Protein AF-A0A1C6KNJ2-F1 (afdb_monomer)

Solvent-accessible surface area (backbone atoms only — not comparable to full-atom values): 8445 Å² total; per-residue (Å²): 110,72,69,36,52,51,52,32,52,56,57,54,69,49,42,84,72,33,68,67,51,52,51,47,56,50,50,50,48,52,51,41,50,60,51,45,55,58,49,49,58,54,38,66,76,64,77,51,64,39,27,49,62,52,63,42,55,51,44,69,72,35,70,66,52,42,49,53,53,50,50,51,54,49,60,71,48,67,64,64,83,69,85,45,92,60,47,63,61,51,52,73,78,37,58,68,70,51,54,52,53,20,51,52,55,42,52,54,52,51,51,52,51,50,56,50,49,53,42,50,50,33,25,63,73,42,52,89,58,34,47,102,61,94,61,84,30,70,64,61,59,50,55,56,61,64,73,77,111

Secondary structure (DSSP, 8-state):
-HHHHHHHHHHHHTTTT-HHHHHHHHHHHHHHHHHHHHHHHHHHHHT--EETTHHHHHHTT-HHHHHHHHHHHHHHHTT-S---TTHHHHHHHS-HHHHHHHHHHHHHHHHHHHHHHHHHHHHHHTTTSEE--SSPPHHHHHHHHHHT-

Foldseek 3Di:
DVLLVVLLVVVVVCQVVDVLNVVLLVVLLVLLVVQLVVVVVLCVVVVWFAALCVSVVVLVVDPVSVVVLVVSLVSSCVCPPPPDPCVVVSCVVDPPVSNVVSSVVNSVVVVVVSSVSSSVSSSVSSVVRHDNDPDGMPSVVVVVVVVVD

Sequence (149 aa):
MKQTLGIVRYNFFGFFRNPKVIFILFLEFVLSFLLTGRIMVVMDNYNTPVQAIEPFLWTFGDRTAVLLSSMLLLLLFSDLPKMTPVTPYQLIRTTKKKWLLGQFVYITFVTILYTCFMLLFTSVLCMKDSYPGNLWSDTAALLRQYRFK

Radius of gyration: 19.58 Å; Cα contacts (8 Å, |Δi|>4): 103; chains: 1; bounding box: 43×34×53 Å

Mean predicted aligned error: 8.67 Å

Structure (mmCIF, N/CA/C/O backbone):
data_AF-A0A1C6KNJ2-F1
#
_entry.id   AF-A0A1C6KNJ2-F1
#
loop_
_atom_site.group_PDB
_atom_site.id
_atom_site.type_symbol
_atom_site.label_atom_id
_atom_site.label_alt_id
_atom_site.label_comp_id
_atom_site.label_asym_id
_atom_site.label_entity_id
_atom_site.label_seq_id
_atom_site.pdbx_PDB_ins_code
_atom_site.Cartn_x
_atom_site.Cartn_y
_atom_site.Cartn_z
_atom_site.occupancy
_atom_site.B_iso_or_equiv
_atom_site.auth_seq_id
_atom_site.auth_comp_id
_atom_site.auth_asym_id
_atom_site.auth_atom_id
_atom_site.pdbx_PDB_model_num
ATOM 1 N N . MET A 1 1 ? -25.849 -4.061 10.251 1.00 62.09 1 MET A N 1
ATOM 2 C CA . MET A 1 1 ? -24.852 -3.521 9.297 1.00 62.09 1 MET A CA 1
ATOM 3 C C . MET A 1 1 ? -24.497 -2.051 9.537 1.00 62.09 1 MET A C 1
ATOM 5 O O . MET A 1 1 ? -23.313 -1.749 9.550 1.00 62.09 1 MET A O 1
ATOM 9 N N . LYS A 1 2 ? -25.461 -1.144 9.793 1.00 73.94 2 LYS A N 1
ATOM 10 C CA . LYS A 1 2 ? -25.195 0.304 9.983 1.00 73.94 2 LYS A CA 1
ATOM 11 C C . LYS A 1 2 ? -24.119 0.631 11.042 1.00 73.94 2 LYS A C 1
ATOM 13 O O . LYS A 1 2 ? -23.268 1.478 10.803 1.00 73.94 2 LYS A O 1
ATOM 18 N N . GLN A 1 3 ? -24.110 -0.083 12.173 1.00 71.06 3 GLN A N 1
ATOM 19 C CA . GLN A 1 3 ? -23.116 0.106 13.246 1.00 71.06 3 GLN A CA 1
ATOM 20 C C . GLN A 1 3 ? -21.691 -0.301 12.828 1.00 71.06 3 GLN A C 1
ATOM 22 O O . GLN A 1 3 ? -20.742 0.421 13.110 1.00 71.06 3 GLN A O 1
ATOM 27 N N . THR A 1 4 ? -21.540 -1.422 12.114 1.00 73.00 4 THR A N 1
ATOM 28 C CA . THR A 1 4 ? -20.243 -1.902 11.606 1.00 73.00 4 THR A CA 1
ATOM 29 C C . THR A 1 4 ? -19.657 -0.928 10.585 1.00 73.00 4 THR A C 1
ATOM 31 O O . THR A 1 4 ? -18.481 -0.592 10.665 1.00 73.00 4 THR A O 1
ATOM 34 N N . LEU A 1 5 ? -20.490 -0.398 9.681 1.00 75.31 5 LEU A N 1
ATOM 35 C CA . LEU A 1 5 ? -20.065 0.594 8.690 1.00 75.31 5 LEU A CA 1
ATOM 36 C C . LEU A 1 5 ? -19.611 1.914 9.338 1.00 75.31 5 LEU A C 1
ATOM 38 O O . LEU A 1 5 ? -18.652 2.525 8.877 1.00 75.31 5 LEU A O 1
ATOM 42 N N . GLY A 1 6 ? -20.266 2.337 10.425 1.00 76.62 6 GLY A N 1
ATOM 43 C CA . GLY A 1 6 ? -19.851 3.512 11.199 1.00 76.62 6 GLY A CA 1
ATOM 44 C C . GLY A 1 6 ? -18.458 3.356 11.819 1.00 76.62 6 GLY A C 1
ATOM 45 O O . GLY A 1 6 ?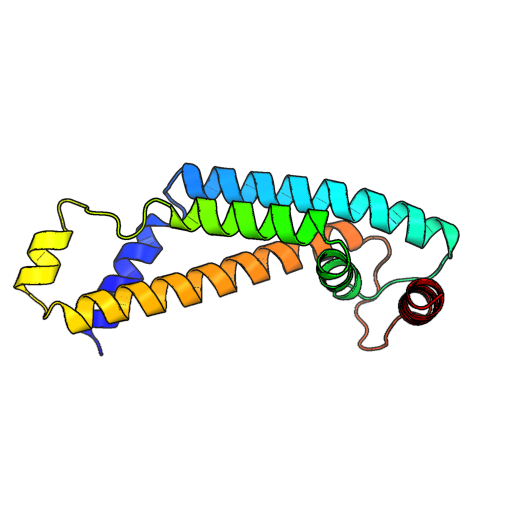 -17.662 4.290 11.771 1.00 76.62 6 GLY A O 1
ATOM 46 N N . ILE A 1 7 ? -18.135 2.161 12.327 1.00 75.94 7 ILE A N 1
ATOM 47 C CA . ILE A 1 7 ? -16.803 1.838 12.868 1.00 75.94 7 ILE A CA 1
ATOM 48 C C . ILE A 1 7 ? -15.747 1.864 11.753 1.00 75.94 7 ILE A C 1
ATOM 50 O O . ILE A 1 7 ? -14.689 2.464 11.930 1.00 75.94 7 ILE A O 1
ATOM 54 N N . VAL A 1 8 ? -16.038 1.265 10.592 1.00 79.38 8 VAL A N 1
ATOM 55 C CA . VAL A 1 8 ? -15.124 1.269 9.433 1.00 79.38 8 VAL A CA 1
ATOM 56 C C . VAL A 1 8 ? -14.852 2.696 8.958 1.00 79.38 8 VAL A C 1
ATOM 58 O O . VAL A 1 8 ? -13.694 3.076 8.810 1.00 79.38 8 VAL A O 1
ATOM 61 N N . ARG A 1 9 ? -15.900 3.515 8.793 1.00 80.31 9 ARG A N 1
ATOM 62 C CA . ARG A 1 9 ? -15.770 4.926 8.395 1.00 80.31 9 ARG A CA 1
A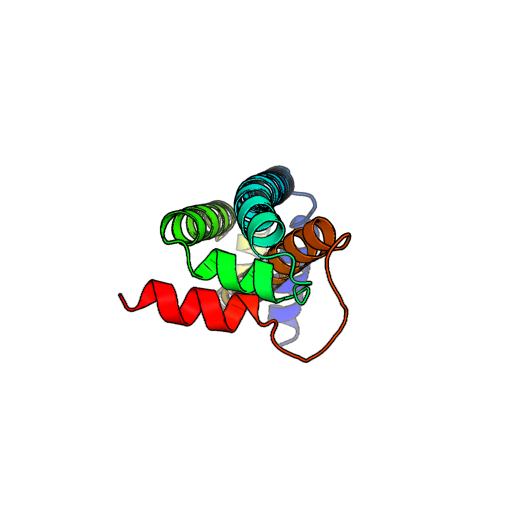TOM 63 C C . ARG A 1 9 ? -14.917 5.728 9.369 1.00 80.31 9 ARG A C 1
ATOM 65 O O . ARG A 1 9 ? -14.070 6.493 8.927 1.00 80.31 9 ARG A O 1
ATOM 72 N N . TYR A 1 10 ? -15.117 5.536 10.671 1.00 77.31 10 TYR A N 1
ATOM 73 C CA . TYR A 1 10 ? -14.327 6.221 11.691 1.00 77.31 10 TYR A CA 1
ATOM 74 C C . TYR A 1 10 ? -12.838 5.850 11.612 1.00 77.31 10 TYR A C 1
ATOM 76 O O . TYR A 1 10 ? -11.988 6.738 11.595 1.00 77.31 10 TYR A O 1
ATOM 84 N N . ASN A 1 11 ? -12.519 4.555 11.496 1.00 78.75 11 ASN A N 1
ATOM 85 C CA . ASN A 1 11 ? -11.132 4.103 11.343 1.00 78.75 11 ASN A CA 1
ATOM 86 C C . ASN A 1 11 ? -10.494 4.638 10.051 1.00 78.75 11 ASN A C 1
ATOM 88 O O . ASN A 1 11 ? -9.340 5.059 10.065 1.00 78.75 11 ASN A O 1
ATOM 92 N N . PHE A 1 12 ? -11.256 4.692 8.954 1.00 79.44 12 PHE A N 1
ATOM 93 C CA . PHE A 1 12 ? -10.771 5.200 7.672 1.00 79.44 12 PHE A CA 1
ATOM 94 C C . PHE A 1 12 ? -10.536 6.718 7.675 1.00 79.44 12 PHE A C 1
ATOM 96 O O . PHE A 1 12 ? -9.574 7.194 7.082 1.00 79.44 12 PHE A O 1
ATOM 103 N N . PHE A 1 13 ? -11.345 7.493 8.404 1.00 77.12 13 PHE A N 1
ATOM 104 C CA . PHE A 1 13 ? -11.165 8.947 8.513 1.00 77.12 13 PHE A CA 1
ATOM 105 C C . PHE A 1 13 ? -9.833 9.332 9.184 1.00 77.12 13 PHE A C 1
ATOM 107 O O . PHE A 1 13 ? -9.256 10.376 8.892 1.00 77.12 13 PHE A O 1
ATOM 114 N N . GLY A 1 14 ? -9.317 8.472 10.068 1.00 74.44 14 GLY A N 1
ATOM 115 C CA . GLY A 1 14 ? -8.001 8.632 10.691 1.00 74.44 14 GLY A CA 1
ATOM 116 C C . GLY A 1 14 ? -6.835 8.052 9.883 1.00 74.44 14 GLY A C 1
ATOM 117 O O . GLY A 1 14 ? -5.687 8.246 10.281 1.00 74.44 14 GLY A O 1
ATOM 118 N N . PHE A 1 15 ? -7.098 7.345 8.778 1.00 80.88 15 PHE A N 1
ATOM 119 C CA . PHE A 1 15 ? -6.084 6.600 8.025 1.00 80.88 15 PHE A CA 1
ATOM 120 C C . PHE A 1 15 ? -5.050 7.531 7.386 1.00 80.88 15 PHE A C 1
ATOM 122 O O . PHE A 1 15 ? -3.878 7.479 7.747 1.00 80.88 15 PHE A O 1
ATOM 129 N N . PHE A 1 16 ? -5.488 8.455 6.528 1.00 77.19 16 PHE A N 1
ATOM 130 C CA . PHE A 1 16 ? -4.594 9.408 5.854 1.00 77.19 16 PHE A CA 1
ATOM 131 C C . PHE A 1 16 ? -3.997 10.470 6.785 1.00 77.19 16 PHE A C 1
ATOM 133 O O . PHE A 1 16 ? -3.045 11.146 6.417 1.00 77.19 16 PHE A O 1
ATOM 140 N N . ARG A 1 17 ? -4.531 10.617 8.003 1.00 82.69 17 ARG A N 1
ATOM 141 C CA . ARG A 1 17 ? -4.004 11.551 9.007 1.00 82.69 17 ARG A CA 1
ATOM 142 C C . ARG A 1 17 ? -2.882 10.941 9.851 1.00 82.69 17 ARG A C 1
ATOM 144 O O . ARG A 1 17 ? -2.214 11.654 10.593 1.00 82.69 17 ARG A O 1
ATOM 151 N N . ASN A 1 18 ? -2.686 9.626 9.773 1.00 84.50 18 ASN A N 1
ATOM 152 C CA . ASN A 1 18 ? -1.645 8.939 10.519 1.00 84.50 18 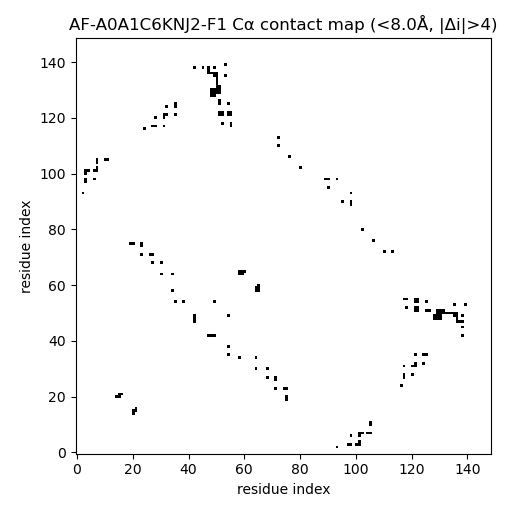ASN A CA 1
ATOM 153 C C . ASN A 1 18 ? -0.290 9.103 9.801 1.00 84.50 18 ASN A C 1
ATOM 155 O O . ASN A 1 18 ? -0.146 8.586 8.690 1.00 84.50 18 ASN A O 1
ATOM 159 N N . PRO A 1 19 ? 0.727 9.735 10.422 1.00 86.12 19 PRO A N 1
ATOM 160 C CA . PRO A 1 19 ? 2.029 9.956 9.784 1.00 86.12 19 PRO A CA 1
ATOM 161 C C . PRO A 1 19 ? 2.701 8.651 9.347 1.00 86.12 19 PRO A C 1
ATOM 163 O O . PRO A 1 19 ? 3.372 8.614 8.322 1.00 86.12 19 PRO A O 1
ATOM 166 N N . LYS A 1 20 ? 2.452 7.551 10.066 1.00 88.50 20 LYS A N 1
ATOM 167 C CA . LYS A 1 20 ? 2.941 6.222 9.694 1.00 88.50 20 LYS A CA 1
ATOM 168 C C . LYS A 1 20 ? 2.396 5.747 8.345 1.00 88.50 20 LYS A C 1
ATOM 170 O O . LYS A 1 20 ? 3.137 5.158 7.572 1.00 88.50 20 LYS A O 1
ATOM 175 N N . VAL A 1 21 ? 1.115 5.993 8.063 1.00 89.12 21 VAL A N 1
ATOM 176 C CA . VAL A 1 21 ? 0.493 5.592 6.789 1.00 89.12 21 VAL A CA 1
ATOM 177 C C . VAL A 1 21 ? 1.127 6.373 5.644 1.00 89.12 21 VAL A C 1
ATOM 179 O O . VAL A 1 21 ? 1.509 5.780 4.644 1.00 89.12 21 VAL A O 1
ATOM 182 N N . ILE A 1 22 ? 1.311 7.683 5.828 1.00 90.25 22 ILE A N 1
ATOM 183 C CA . ILE A 1 22 ? 1.981 8.551 4.851 1.00 90.25 22 ILE A CA 1
ATOM 184 C C . ILE A 1 22 ? 3.416 8.067 4.604 1.00 90.25 22 ILE A C 1
ATOM 186 O O . ILE A 1 22 ? 3.837 7.941 3.458 1.00 90.25 22 ILE A O 1
ATOM 190 N N . PHE A 1 23 ? 4.150 7.745 5.671 1.00 91.31 23 PHE A N 1
ATOM 191 C CA . PHE A 1 23 ? 5.514 7.233 5.576 1.00 91.31 23 PHE A CA 1
ATOM 192 C C . PHE A 1 23 ? 5.591 5.893 4.829 1.00 91.31 23 PHE A C 1
ATOM 194 O O . PHE A 1 23 ? 6.464 5.715 3.987 1.00 91.31 23 PHE A O 1
ATOM 201 N N . ILE A 1 24 ? 4.661 4.967 5.082 1.00 92.31 24 ILE A N 1
ATOM 202 C CA . ILE A 1 24 ? 4.609 3.674 4.384 1.00 92.31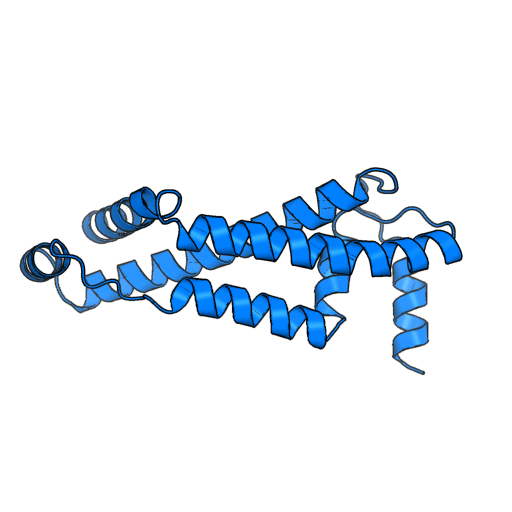 24 ILE A CA 1
ATOM 203 C C . ILE A 1 24 ? 4.266 3.854 2.904 1.00 92.31 24 ILE A C 1
ATOM 205 O O . ILE A 1 24 ? 4.933 3.249 2.073 1.00 92.31 24 ILE A O 1
ATOM 209 N N . LEU A 1 25 ? 3.299 4.713 2.564 1.00 90.19 25 LEU A N 1
ATOM 210 C CA . LEU A 1 25 ? 2.980 5.034 1.165 1.00 90.19 25 LEU A CA 1
ATOM 211 C C . LEU A 1 25 ? 4.186 5.650 0.440 1.00 90.19 25 LEU A C 1
ATOM 213 O O . LEU A 1 25 ? 4.441 5.350 -0.723 1.00 90.19 25 LEU A O 1
ATOM 217 N N . PHE A 1 26 ? 4.965 6.484 1.131 1.00 91.56 26 PHE A N 1
ATOM 218 C CA . PHE A 1 26 ? 6.202 7.031 0.581 1.00 91.56 26 PHE A CA 1
ATOM 219 C C . PHE A 1 26 ? 7.269 5.947 0.360 1.00 91.56 26 PHE A C 1
ATOM 221 O O . PHE A 1 26 ? 7.895 5.906 -0.697 1.00 91.56 26 PHE A O 1
ATOM 228 N N . LEU A 1 27 ? 7.462 5.037 1.320 1.00 92.25 27 LEU A N 1
ATOM 229 C CA . LEU A 1 27 ? 8.378 3.903 1.157 1.00 92.25 27 LEU A CA 1
ATOM 230 C C . LEU A 1 27 ? 7.948 2.965 0.026 1.00 92.25 27 LEU A C 1
ATOM 232 O O . LEU A 1 27 ? 8.795 2.474 -0.713 1.00 92.25 27 LEU A O 1
ATOM 236 N N . GLU A 1 28 ? 6.648 2.736 -0.131 1.00 90.94 28 GLU A N 1
ATOM 237 C CA . GLU A 1 28 ? 6.080 1.957 -1.230 1.00 90.94 28 GLU A CA 1
ATOM 238 C C . GLU A 1 28 ? 6.356 2.615 -2.588 1.00 90.94 28 GLU A C 1
ATOM 240 O O . GLU A 1 28 ? 6.729 1.934 -3.547 1.00 90.94 28 GLU A O 1
ATOM 245 N N . PHE A 1 29 ? 6.242 3.941 -2.668 1.00 89.25 29 PHE A N 1
ATOM 246 C CA . PHE A 1 29 ? 6.617 4.693 -3.861 1.00 89.25 29 PHE A CA 1
ATOM 247 C C . PHE A 1 29 ? 8.110 4.533 -4.187 1.00 89.25 29 PHE A C 1
ATOM 249 O O . PHE A 1 29 ? 8.460 4.217 -5.324 1.00 89.25 29 PHE A O 1
ATOM 256 N N . VAL A 1 30 ? 8.994 4.670 -3.192 1.00 91.12 30 VAL A N 1
ATOM 257 C CA . VAL A 1 30 ? 10.444 4.457 -3.366 1.00 91.12 30 VAL A CA 1
ATOM 258 C C . VAL A 1 30 ? 10.746 3.022 -3.805 1.00 91.12 30 VAL A C 1
ATOM 260 O O . VAL A 1 30 ? 11.553 2.810 -4.710 1.00 91.12 30 VAL A O 1
ATOM 263 N N . LEU A 1 31 ? 10.079 2.032 -3.208 1.00 89.06 31 LEU A N 1
ATOM 264 C CA . LEU A 1 31 ? 10.212 0.629 -3.589 1.00 89.06 31 LEU A CA 1
ATOM 265 C C . LEU A 1 31 ? 9.783 0.416 -5.048 1.00 89.06 31 LEU A C 1
ATOM 267 O O . LEU A 1 31 ? 10.513 -0.208 -5.817 1.00 89.06 31 LEU A O 1
ATOM 271 N N . SER A 1 32 ? 8.645 0.987 -5.445 1.00 86.06 32 SER A N 1
ATOM 272 C CA . SER A 1 32 ? 8.131 0.925 -6.817 1.00 86.06 32 SER A CA 1
ATOM 273 C C . SER A 1 32 ? 9.084 1.590 -7.812 1.00 86.06 32 SER A C 1
ATOM 275 O O . SER A 1 32 ? 9.301 1.049 -8.893 1.00 86.06 32 SER A O 1
ATOM 277 N N . PHE A 1 33 ? 9.715 2.708 -7.442 1.00 85.81 33 PHE A N 1
ATOM 278 C CA . PHE A 1 33 ? 10.740 3.373 -8.249 1.00 85.81 33 PHE A CA 1
ATOM 279 C C . PHE A 1 33 ? 11.981 2.497 -8.455 1.00 85.81 33 PHE A C 1
ATOM 281 O O . PHE A 1 33 ? 12.415 2.298 -9.589 1.00 85.81 33 PHE A O 1
ATOM 288 N N . LEU A 1 34 ? 12.520 1.914 -7.380 1.00 86.00 34 LEU A N 1
ATOM 289 C CA . LEU A 1 34 ? 13.687 1.027 -7.450 1.00 86.00 34 LEU A CA 1
ATOM 290 C C . LEU A 1 34 ? 13.416 -0.217 -8.303 1.00 86.00 34 LEU A C 1
ATOM 292 O O . LEU A 1 34 ? 14.282 -0.650 -9.066 1.00 86.00 34 LEU A O 1
ATOM 296 N N . LEU A 1 35 ? 12.216 -0.784 -8.185 1.00 80.38 35 LEU A N 1
ATOM 297 C CA . LEU A 1 35 ? 11.792 -1.917 -8.999 1.00 80.38 35 LEU A CA 1
ATOM 298 C C . LEU A 1 35 ? 11.624 -1.540 -10.468 1.00 80.38 35 LEU A C 1
ATOM 300 O O . LEU A 1 35 ? 12.122 -2.243 -11.346 1.00 80.38 35 LEU A O 1
ATOM 304 N N . THR A 1 36 ? 10.940 -0.427 -10.725 1.00 77.62 36 THR A N 1
ATOM 305 C CA . THR A 1 36 ? 10.686 0.047 -12.084 1.00 77.62 36 THR A CA 1
ATOM 306 C C . THR A 1 36 ? 11.996 0.366 -12.792 1.00 77.62 36 THR A C 1
ATOM 308 O O . THR A 1 36 ? 12.161 -0.038 -13.934 1.00 77.62 36 THR A O 1
ATOM 311 N N . GLY A 1 37 ? 12.983 0.956 -12.110 1.00 76.56 37 GLY A N 1
ATOM 312 C CA . GLY A 1 37 ? 14.310 1.191 -12.687 1.00 76.56 37 GLY A CA 1
ATOM 313 C C . GLY A 1 37 ? 15.000 -0.087 -13.182 1.00 76.56 37 GLY A C 1
ATOM 314 O O . GLY A 1 37 ? 15.610 -0.083 -14.247 1.00 76.56 37 GLY A O 1
ATOM 315 N N . ARG A 1 38 ? 14.856 -1.215 -12.470 1.00 74.00 38 ARG A N 1
ATOM 316 C CA . ARG A 1 38 ? 15.380 -2.515 -12.939 1.00 74.00 38 ARG A CA 1
ATOM 317 C C . ARG A 1 38 ? 14.628 -3.032 -14.161 1.00 74.00 38 ARG A C 1
ATOM 319 O O . ARG A 1 38 ? 15.241 -3.598 -15.059 1.00 74.00 38 ARG A O 1
ATOM 326 N N . ILE A 1 39 ? 13.312 -2.843 -14.181 1.00 72.56 39 ILE A N 1
ATOM 327 C CA . ILE A 1 39 ? 12.446 -3.254 -15.286 1.00 72.56 39 ILE A CA 1
ATOM 328 C C . ILE A 1 39 ? 12.727 -2.410 -16.535 1.00 72.56 39 ILE A C 1
ATOM 330 O O . ILE A 1 39 ? 12.847 -2.975 -17.613 1.00 72.56 39 ILE A O 1
ATOM 334 N N . MET A 1 40 ? 12.899 -1.094 -16.401 1.00 71.88 40 MET A N 1
ATOM 335 C CA . MET A 1 40 ? 13.192 -0.184 -17.514 1.00 71.88 40 MET A CA 1
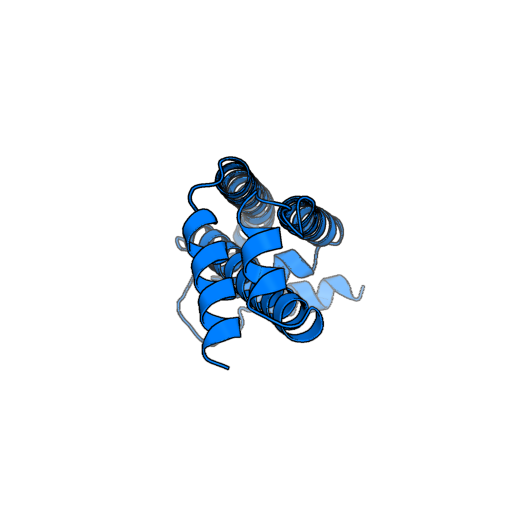ATOM 336 C C . MET A 1 40 ? 14.477 -0.562 -18.247 1.00 71.88 40 MET A C 1
ATOM 338 O O . MET A 1 40 ? 14.464 -0.638 -19.467 1.00 71.88 40 MET A O 1
ATOM 342 N N . VAL A 1 41 ? 15.544 -0.925 -17.526 1.00 72.62 41 VAL A N 1
ATOM 343 C CA . VAL A 1 41 ? 16.775 -1.433 -18.160 1.00 72.62 41 VAL A CA 1
ATOM 344 C C . VAL A 1 41 ? 16.494 -2.689 -18.988 1.00 72.62 41 VAL A C 1
ATOM 346 O O . VAL A 1 41 ? 17.057 -2.862 -20.065 1.00 72.62 41 VAL A O 1
ATOM 349 N N . VAL A 1 42 ? 15.619 -3.580 -18.518 1.00 66.75 42 VAL A N 1
ATOM 350 C CA . VAL A 1 42 ? 15.206 -4.757 -19.295 1.00 66.75 42 VAL A CA 1
ATOM 351 C C . VAL A 1 42 ? 14.401 -4.327 -20.525 1.00 66.75 42 VAL A C 1
ATOM 353 O O . VAL A 1 42 ? 14.692 -4.805 -21.614 1.00 66.75 42 VAL A O 1
ATOM 356 N N . MET A 1 43 ? 13.451 -3.399 -20.391 1.00 66.75 43 MET A N 1
ATOM 357 C CA . MET A 1 43 ? 12.656 -2.897 -21.522 1.00 66.75 43 MET A CA 1
ATOM 358 C C . MET A 1 43 ? 13.527 -2.242 -22.604 1.00 66.75 43 MET A C 1
ATOM 360 O O . MET A 1 43 ? 13.366 -2.574 -23.777 1.00 66.75 43 MET A O 1
ATOM 364 N N . ASP A 1 44 ? 14.500 -1.410 -22.218 1.00 69.88 44 ASP A N 1
ATOM 365 C CA . ASP A 1 44 ? 15.446 -0.760 -23.138 1.00 69.88 44 ASP A CA 1
ATOM 366 C C . ASP A 1 44 ? 16.270 -1.782 -23.935 1.00 69.88 44 ASP A C 1
ATOM 368 O O . ASP A 1 44 ? 16.513 -1.607 -25.128 1.00 69.88 44 ASP A O 1
ATOM 372 N N . ASN A 1 45 ? 16.661 -2.898 -23.309 1.00 66.06 45 ASN A N 1
ATOM 373 C CA . ASN A 1 45 ? 17.392 -3.966 -23.998 1.00 66.06 45 ASN A CA 1
ATOM 374 C C . ASN A 1 45 ? 16.543 -4.690 -25.058 1.00 66.06 45 ASN A C 1
ATOM 376 O O . ASN A 1 45 ? 17.091 -5.190 -26.040 1.00 66.06 45 ASN A O 1
ATOM 380 N N . TYR A 1 46 ? 15.223 -4.760 -24.869 1.00 63.88 46 TYR A N 1
ATOM 381 C CA . TYR A 1 46 ? 14.309 -5.491 -25.752 1.00 63.88 46 TYR A CA 1
ATOM 382 C C . TYR A 1 46 ? 13.470 -4.581 -26.671 1.00 63.88 46 TYR A C 1
ATOM 384 O O . TYR A 1 46 ? 12.663 -5.116 -27.428 1.00 63.88 46 TYR A O 1
ATOM 392 N N . ASN A 1 47 ? 13.655 -3.249 -26.640 1.00 62.44 47 ASN A N 1
ATOM 393 C CA . ASN A 1 47 ? 13.023 -2.244 -27.523 1.00 62.44 47 ASN A CA 1
ATOM 394 C C . ASN A 1 47 ? 11.517 -2.468 -27.789 1.00 62.44 47 ASN A C 1
ATOM 396 O O . ASN A 1 47 ? 11.035 -2.279 -28.907 1.00 62.44 47 ASN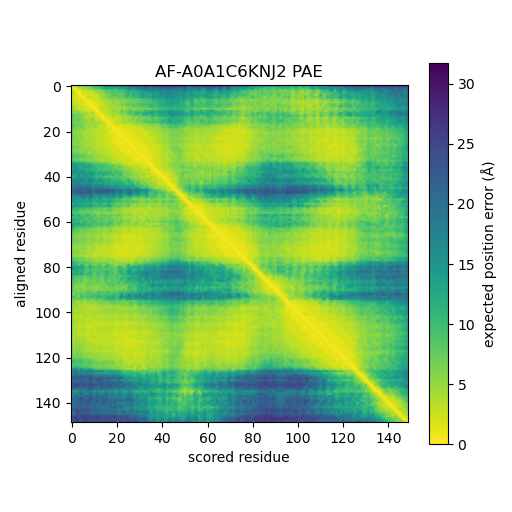 A O 1
ATOM 400 N N . THR A 1 48 ? 10.761 -2.907 -26.782 1.00 64.31 48 THR A N 1
ATOM 401 C CA . THR A 1 48 ? 9.340 -3.253 -26.934 1.00 64.31 48 THR A CA 1
ATOM 402 C C . THR A 1 48 ? 8.483 -2.425 -25.978 1.00 64.31 48 THR A C 1
ATOM 404 O O . THR A 1 48 ? 8.819 -2.333 -24.799 1.00 64.31 48 THR A O 1
ATOM 407 N N . PRO A 1 49 ? 7.386 -1.802 -26.455 1.00 63.72 49 PRO A N 1
ATOM 408 C CA . PRO A 1 49 ? 6.464 -1.074 -25.591 1.00 63.72 49 PRO A CA 1
ATOM 409 C C . PRO A 1 49 ? 5.715 -2.053 -24.681 1.00 63.72 49 PRO A C 1
ATOM 411 O O . PRO A 1 49 ? 5.310 -3.132 -25.116 1.00 63.72 49 PRO A O 1
ATOM 414 N N . VAL A 1 50 ? 5.514 -1.677 -23.420 1.00 67.69 50 VAL A N 1
ATOM 415 C CA . VAL A 1 50 ? 4.989 -2.566 -22.366 1.00 67.69 50 VAL A CA 1
ATOM 416 C C . VAL A 1 50 ? 3.631 -2.061 -21.877 1.00 67.69 50 VAL A C 1
ATOM 418 O O . VAL A 1 50 ? 3.418 -0.858 -21.722 1.00 67.69 50 VAL A O 1
ATOM 421 N N . GLN A 1 51 ? 2.670 -2.950 -21.633 1.00 73.19 51 GLN A N 1
ATOM 422 C CA . GLN A 1 51 ? 1.347 -2.564 -21.126 1.00 73.19 51 GLN A CA 1
ATOM 423 C C . GLN A 1 51 ? 1.460 -2.069 -19.674 1.00 73.19 51 GLN A C 1
ATOM 425 O O . GLN A 1 51 ? 2.160 -2.663 -18.866 1.00 73.19 51 GLN A O 1
ATOM 430 N N . ALA A 1 52 ? 0.716 -1.028 -19.286 1.00 70.75 52 ALA A N 1
ATOM 431 C CA . ALA A 1 52 ? 0.880 -0.351 -17.985 1.00 70.75 52 ALA A CA 1
ATOM 432 C C . ALA A 1 52 ? 0.702 -1.250 -16.739 1.00 70.75 52 ALA A C 1
ATOM 434 O O . ALA A 1 52 ? 1.175 -0.917 -15.654 1.00 70.75 52 ALA A O 1
ATOM 435 N N . ILE A 1 53 ? 0.025 -2.393 -16.889 1.00 74.94 53 ILE A N 1
ATOM 436 C CA . ILE A 1 53 ? -0.205 -3.392 -15.831 1.00 74.94 53 ILE A CA 1
ATOM 437 C C . ILE A 1 53 ? 0.932 -4.431 -15.763 1.00 74.94 53 ILE A C 1
ATOM 439 O O . ILE A 1 53 ? 1.141 -5.053 -14.721 1.00 74.94 53 ILE A O 1
ATOM 443 N N . GLU A 1 54 ? 1.699 -4.628 -16.835 1.00 75.50 54 GLU A N 1
ATOM 444 C CA . GLU A 1 54 ? 2.787 -5.612 -16.872 1.00 75.50 54 GLU A CA 1
ATOM 445 C C . GLU A 1 54 ? 3.911 -5.308 -15.867 1.00 75.50 54 GLU A C 1
ATOM 447 O O . GLU A 1 54 ? 4.297 -6.235 -15.151 1.00 75.50 54 GLU A O 1
ATOM 452 N N . PRO A 1 55 ? 4.378 -4.051 -15.690 1.00 76.69 55 PRO A N 1
ATOM 453 C CA . PRO A 1 55 ? 5.372 -3.712 -14.674 1.00 76.69 55 PRO A CA 1
ATOM 454 C C . PRO A 1 55 ? 4.896 -4.054 -13.261 1.00 76.69 55 PRO A C 1
ATOM 456 O O . PRO A 1 55 ? 5.660 -4.608 -12.469 1.00 76.69 55 PRO A O 1
ATOM 459 N N . PHE A 1 56 ? 3.615 -3.802 -12.965 1.00 81.12 56 PHE A N 1
ATOM 460 C CA . PHE A 1 56 ? 2.985 -4.211 -11.711 1.00 81.12 56 PHE A CA 1
ATOM 461 C C . PHE A 1 56 ? 3.033 -5.735 -11.541 1.00 81.12 56 PHE A C 1
ATOM 463 O O . PHE A 1 56 ? 3.458 -6.223 -10.498 1.00 81.12 56 PHE A O 1
ATOM 470 N N . LEU A 1 57 ? 2.674 -6.511 -12.564 1.00 82.00 57 LEU A N 1
ATOM 471 C CA . LEU A 1 57 ? 2.712 -7.976 -12.489 1.00 82.00 57 LEU A CA 1
ATOM 472 C C . LEU A 1 57 ? 4.138 -8.530 -12.359 1.00 82.00 57 LEU A C 1
ATOM 474 O O . LEU A 1 57 ? 4.358 -9.507 -11.640 1.00 82.00 57 LEU A O 1
ATOM 478 N N . TRP A 1 58 ? 5.125 -7.898 -12.991 1.00 77.00 58 TRP A N 1
ATOM 479 C CA . TRP A 1 58 ? 6.528 -8.288 -12.865 1.00 77.00 58 TRP A CA 1
ATOM 480 C C . TRP A 1 58 ? 7.087 -8.058 -11.464 1.00 77.00 58 TRP A C 1
ATOM 482 O O . TRP A 1 58 ? 7.937 -8.843 -11.039 1.00 77.00 58 TRP A O 1
ATOM 492 N N . THR A 1 59 ? 6.558 -7.092 -10.705 1.00 77.81 59 THR A N 1
ATOM 493 C CA . THR A 1 59 ? 6.924 -6.930 -9.289 1.00 77.81 59 THR A CA 1
ATOM 494 C C . THR A 1 59 ? 6.621 -8.182 -8.459 1.00 77.81 59 THR A C 1
ATOM 496 O O . THR A 1 59 ? 7.395 -8.518 -7.565 1.00 77.81 59 THR A O 1
ATOM 499 N N . PHE A 1 60 ? 5.569 -8.941 -8.802 1.00 79.12 60 PHE A N 1
ATOM 500 C CA . PHE A 1 60 ? 5.255 -10.219 -8.149 1.00 79.12 60 PHE A CA 1
ATOM 501 C C . PHE A 1 60 ? 6.147 -11.377 -8.603 1.00 79.12 60 PHE A C 1
ATOM 503 O O . PHE A 1 60 ? 6.175 -12.430 -7.967 1.00 79.12 60 PHE A O 1
ATOM 510 N N . GLY A 1 61 ? 6.872 -11.206 -9.709 1.00 76.12 61 GLY A N 1
ATOM 511 C CA . GLY A 1 61 ? 7.830 -12.187 -10.206 1.00 76.12 61 GLY A CA 1
ATOM 512 C C . GLY A 1 61 ? 9.155 -12.197 -9.441 1.00 76.12 61 GLY A C 1
ATOM 513 O O . GLY A 1 61 ? 9.868 -13.198 -9.499 1.00 76.12 61 GLY A O 1
ATOM 514 N N . ASP A 1 62 ? 9.492 -11.119 -8.729 1.00 82.62 62 ASP A N 1
ATOM 515 C CA . ASP A 1 62 ? 10.708 -11.018 -7.920 1.00 82.62 62 ASP A CA 1
ATOM 516 C C . ASP A 1 62 ? 10.407 -11.331 -6.446 1.00 82.62 62 ASP A C 1
ATOM 518 O O . ASP A 1 62 ? 9.662 -10.624 -5.765 1.00 82.62 62 ASP A O 1
ATOM 522 N N . ARG A 1 63 ? 11.037 -12.393 -5.926 1.00 84.25 63 ARG A N 1
ATOM 523 C CA . ARG A 1 63 ? 10.877 -12.835 -4.530 1.00 84.25 63 ARG A CA 1
ATOM 524 C C . ARG A 1 63 ? 11.230 -11.738 -3.526 1.00 84.25 63 ARG A C 1
ATOM 526 O O . ARG A 1 63 ? 10.581 -11.636 -2.488 1.00 84.25 63 ARG A O 1
ATOM 533 N N . THR A 1 64 ? 12.250 -10.933 -3.819 1.00 86.12 64 THR A N 1
ATOM 534 C CA . THR A 1 64 ? 12.707 -9.875 -2.909 1.00 86.12 64 THR A CA 1
ATOM 535 C C . THR A 1 64 ? 11.717 -8.721 -2.853 1.00 86.12 64 THR A C 1
ATOM 537 O O . THR A 1 64 ? 11.406 -8.226 -1.772 1.00 86.12 64 THR A O 1
ATOM 540 N N . ALA A 1 65 ? 11.153 -8.350 -3.999 1.00 85.62 65 ALA A N 1
ATOM 541 C CA . ALA A 1 65 ? 10.148 -7.308 -4.087 1.00 85.62 65 ALA A CA 1
ATOM 542 C C . ALA A 1 65 ? 8.831 -7.695 -3.413 1.00 85.62 65 ALA A C 1
ATOM 544 O O . ALA A 1 65 ? 8.271 -6.898 -2.660 1.00 85.62 65 ALA A O 1
ATOM 545 N N . VAL A 1 66 ? 8.365 -8.930 -3.630 1.00 88.81 66 VAL A N 1
ATOM 546 C CA . VAL A 1 66 ? 7.175 -9.465 -2.953 1.00 88.81 66 VAL A CA 1
ATOM 547 C C . VAL A 1 66 ? 7.370 -9.457 -1.439 1.00 88.81 66 VAL A C 1
ATOM 549 O O . VAL A 1 66 ? 6.481 -9.027 -0.699 1.00 88.81 66 VAL A O 1
ATOM 552 N N . LEU A 1 67 ? 8.546 -9.878 -0.965 1.00 91.06 67 LEU A N 1
ATOM 553 C CA . LEU A 1 67 ? 8.874 -9.839 0.456 1.00 91.06 67 LEU A CA 1
ATOM 554 C C . LEU A 1 67 ? 8.855 -8.401 0.995 1.00 91.06 67 LEU A C 1
ATOM 556 O O . LEU A 1 67 ? 8.168 -8.135 1.974 1.00 91.06 67 LEU A O 1
ATOM 560 N N . LEU A 1 68 ? 9.524 -7.454 0.336 1.00 90.44 68 LEU A N 1
ATOM 561 C CA . LEU A 1 68 ? 9.556 -6.054 0.775 1.00 90.44 68 LEU A CA 1
ATOM 562 C C . LEU A 1 68 ? 8.160 -5.411 0.784 1.00 90.44 68 LEU A C 1
ATOM 564 O O . LEU A 1 68 ? 7.796 -4.757 1.761 1.00 90.44 68 LEU A O 1
ATOM 568 N N . SER A 1 69 ? 7.350 -5.647 -0.251 1.00 89.44 69 SER A N 1
ATOM 569 C CA . SER A 1 69 ? 5.975 -5.136 -0.322 1.00 89.44 69 SER A CA 1
ATOM 570 C C . SER A 1 69 ? 5.088 -5.739 0.776 1.00 89.44 69 SER A C 1
ATOM 572 O O . SER A 1 69 ? 4.360 -5.021 1.461 1.00 89.44 69 SER A O 1
ATOM 574 N N . SER A 1 70 ? 5.195 -7.047 1.031 1.00 91.06 70 SER A N 1
ATOM 575 C CA . SER A 1 70 ? 4.463 -7.683 2.135 1.00 91.06 70 SER A CA 1
ATOM 576 C C . SER A 1 70 ? 4.913 -7.188 3.515 1.00 91.06 70 SER A C 1
ATOM 578 O O . SER A 1 70 ? 4.071 -7.004 4.392 1.00 91.06 70 SER A O 1
ATOM 580 N N . MET A 1 71 ? 6.201 -6.890 3.713 1.00 93.00 71 MET A N 1
ATOM 581 C CA . MET A 1 71 ? 6.697 -6.292 4.958 1.00 93.00 71 MET A CA 1
ATOM 582 C C . MET A 1 71 ? 6.133 -4.885 5.188 1.00 93.00 71 MET A C 1
ATOM 584 O O . MET A 1 71 ? 5.749 -4.571 6.314 1.00 93.00 71 MET A O 1
ATOM 588 N N . LEU A 1 72 ? 6.025 -4.056 4.144 1.00 91.81 72 LEU A N 1
ATOM 589 C CA . LEU A 1 72 ? 5.385 -2.735 4.230 1.00 91.81 72 LEU A CA 1
ATOM 590 C C . LEU A 1 72 ? 3.897 -2.848 4.588 1.00 91.81 72 LEU A C 1
ATOM 592 O O . LEU A 1 72 ? 3.413 -2.118 5.457 1.00 91.81 72 LEU A O 1
ATOM 596 N N . LEU A 1 73 ? 3.190 -3.810 3.990 1.00 90.94 73 LEU A N 1
ATOM 597 C CA . LEU A 1 73 ? 1.796 -4.099 4.323 1.00 90.94 73 LEU A CA 1
ATOM 598 C C . LEU A 1 73 ? 1.636 -4.564 5.781 1.00 90.94 73 LEU A C 1
ATOM 600 O O . LEU A 1 73 ? 0.742 -4.103 6.489 1.00 90.94 73 LEU A O 1
ATOM 604 N N . LEU A 1 74 ? 2.518 -5.441 6.269 1.00 91.69 74 LEU A N 1
ATOM 605 C CA . LEU A 1 74 ? 2.522 -5.863 7.673 1.00 91.69 74 LEU A CA 1
ATOM 606 C C . LEU A 1 74 ? 2.824 -4.694 8.613 1.00 91.69 74 LEU A C 1
ATOM 608 O O . LEU A 1 74 ? 2.171 -4.554 9.648 1.00 91.69 74 LEU A O 1
ATOM 612 N N . LEU A 1 75 ? 3.761 -3.819 8.241 1.00 90.88 75 LEU A N 1
ATOM 613 C CA . LEU A 1 75 ? 4.074 -2.618 9.006 1.00 90.88 75 LEU A CA 1
ATOM 614 C C . LEU A 1 75 ? 2.853 -1.695 9.097 1.00 90.88 75 LEU A C 1
ATOM 616 O O . LEU A 1 75 ? 2.583 -1.148 10.164 1.00 90.88 75 LEU A O 1
ATOM 620 N N . LEU A 1 76 ? 2.059 -1.574 8.030 1.00 89.38 76 LEU A N 1
ATOM 621 C CA . LEU A 1 76 ? 0.810 -0.805 8.023 1.00 89.38 76 LEU A CA 1
ATOM 622 C C . LEU A 1 76 ? -0.196 -1.344 9.049 1.00 89.38 76 LEU A C 1
ATOM 624 O O . LEU A 1 76 ? -0.886 -0.567 9.714 1.00 89.38 76 LEU A O 1
ATOM 628 N N . PHE A 1 77 ? -0.233 -2.666 9.219 1.00 88.06 77 PHE A N 1
ATOM 629 C CA . PHE A 1 77 ? -1.128 -3.357 10.144 1.00 88.06 77 PHE A CA 1
ATOM 630 C C . PHE A 1 77 ? -0.572 -3.568 11.553 1.00 88.06 77 PHE A C 1
ATOM 632 O O . PHE A 1 77 ? -1.334 -3.977 12.425 1.00 88.06 77 PHE A O 1
ATOM 639 N N . SER A 1 78 ? 0.691 -3.239 11.829 1.00 86.88 78 SER A N 1
ATOM 640 C CA . SER A 1 78 ? 1.322 -3.570 13.117 1.00 86.88 78 SER A CA 1
ATOM 641 C C . SER A 1 78 ? 0.670 -2.911 14.340 1.00 86.88 78 SER A C 1
ATOM 643 O O . SER A 1 78 ? 0.868 -3.376 15.455 1.00 86.88 78 SER A O 1
ATOM 645 N N . ASP A 1 79 ? -0.099 -1.834 14.149 1.00 78.25 79 ASP A N 1
ATOM 646 C CA . ASP A 1 79 ? -0.778 -1.135 15.250 1.00 78.25 79 ASP A CA 1
ATOM 647 C C . ASP A 1 79 ? -2.244 -1.568 15.402 1.00 78.25 79 ASP A C 1
ATOM 649 O O . ASP A 1 79 ? -2.983 -0.982 16.196 1.00 78.25 79 ASP A O 1
ATOM 653 N N . LEU A 1 80 ? -2.713 -2.530 14.599 1.00 78.69 80 LEU A N 1
ATOM 654 C CA . LEU A 1 80 ? -4.080 -3.029 14.681 1.00 78.69 80 LEU A CA 1
ATOM 655 C C . LEU A 1 80 ? -4.201 -4.157 15.720 1.00 78.69 80 LEU A C 1
ATOM 657 O O . LEU A 1 80 ? -3.350 -5.040 15.767 1.00 78.69 80 LEU A O 1
ATOM 661 N N . PRO A 1 81 ? -5.298 -4.190 16.500 1.00 70.19 81 PRO A N 1
ATOM 662 C CA . PRO A 1 81 ? -6.357 -3.185 16.563 1.00 70.19 81 PRO A CA 1
ATOM 663 C C . PRO A 1 81 ? -5.938 -1.976 17.413 1.00 70.19 81 PRO A C 1
ATOM 665 O O . PRO A 1 81 ? -5.583 -2.121 18.582 1.00 70.19 81 PRO A O 1
ATOM 668 N N . LYS A 1 82 ? -6.051 -0.761 16.859 1.00 68.81 82 LYS A N 1
ATOM 669 C CA . LYS A 1 82 ? -5.715 0.459 17.603 1.00 68.81 82 LYS A CA 1
ATOM 670 C C . LYS A 1 82 ? -6.678 0.652 18.769 1.00 68.81 82 LYS A C 1
ATOM 672 O O . LYS A 1 82 ? -7.828 1.057 18.579 1.00 68.81 82 LYS A O 1
ATOM 677 N N . MET A 1 83 ? -6.182 0.421 19.979 1.00 66.94 83 MET A N 1
ATOM 678 C CA . MET A 1 83 ? -6.885 0.708 21.226 1.00 66.94 83 MET A CA 1
ATOM 679 C C . MET A 1 83 ? -6.894 2.220 21.467 1.00 66.94 83 MET A C 1
ATOM 681 O O . MET A 1 83 ? -6.070 2.770 22.189 1.00 66.94 83 MET A O 1
ATOM 685 N N . THR A 1 84 ? -7.806 2.921 20.796 1.00 70.06 84 THR A N 1
ATOM 686 C CA . THR A 1 84 ? -8.051 4.348 21.048 1.00 70.06 84 THR A CA 1
ATOM 687 C C . THR A 1 84 ? -9.017 4.521 22.222 1.00 70.06 84 THR A C 1
ATOM 689 O O . THR A 1 84 ? -9.814 3.614 22.478 1.00 70.06 84 THR A O 1
ATOM 692 N N . PRO A 1 85 ? -9.050 5.686 22.897 1.00 69.12 85 PRO A N 1
ATOM 693 C CA . PRO A 1 85 ? -9.989 5.953 23.996 1.00 69.12 85 PRO A CA 1
ATOM 694 C C . PRO A 1 85 ? -11.468 5.752 23.623 1.00 69.12 85 PRO A C 1
ATOM 696 O O . PRO A 1 85 ? -12.316 5.586 24.490 1.00 69.12 85 PRO A O 1
ATOM 699 N N . VAL A 1 86 ? -11.780 5.729 22.323 1.00 74.00 86 VAL A N 1
ATOM 700 C CA . VAL A 1 86 ? -13.124 5.528 21.760 1.00 74.00 86 VAL A CA 1
ATOM 701 C C . VAL A 1 86 ? -13.513 4.042 21.671 1.00 74.00 86 VAL A C 1
ATOM 703 O O . VAL A 1 86 ? -14.699 3.712 21.635 1.00 74.00 86 VAL A O 1
ATOM 706 N N . THR A 1 87 ? -12.540 3.125 21.676 1.00 75.25 87 THR A N 1
ATOM 707 C CA . THR A 1 87 ? -12.783 1.674 21.593 1.00 75.25 87 THR A CA 1
ATOM 708 C C . THR A 1 87 ? -13.670 1.119 22.714 1.00 75.25 87 THR A C 1
ATOM 710 O O . THR A 1 87 ? -14.633 0.427 22.367 1.00 75.25 87 THR A O 1
ATOM 713 N N . PRO A 1 88 ? -13.482 1.438 24.015 1.00 75.06 88 PRO A N 1
ATOM 714 C CA . PRO A 1 88 ? -14.394 0.968 25.060 1.00 75.06 88 PRO A CA 1
ATOM 715 C C . PRO A 1 88 ? -15.830 1.466 24.844 1.00 75.06 88 PRO A C 1
ATOM 717 O O . PRO A 1 88 ? -16.771 0.687 24.972 1.00 75.06 88 PRO A O 1
ATOM 720 N N . TYR A 1 89 ? -16.027 2.714 24.404 1.00 75.75 89 TYR A N 1
ATOM 721 C CA . TYR A 1 89 ? -17.363 3.244 24.101 1.00 75.75 89 TYR A CA 1
ATOM 722 C C . TYR A 1 89 ? -18.039 2.516 22.928 1.00 75.75 89 TYR A C 1
ATOM 724 O O . TYR A 1 89 ? -19.252 2.290 22.945 1.00 75.75 89 TYR A O 1
ATOM 732 N N . GLN A 1 90 ? -17.270 2.106 21.917 1.00 72.69 90 GLN A N 1
ATOM 733 C CA . GLN A 1 90 ? -17.774 1.300 20.801 1.00 72.69 90 GLN A CA 1
ATOM 734 C C . GLN A 1 90 ? -18.124 -0.130 21.236 1.00 72.69 90 GLN A C 1
ATOM 736 O O . GLN A 1 90 ? -19.131 -0.670 20.778 1.00 72.69 90 GLN A O 1
ATOM 741 N N . LEU A 1 91 ? -17.334 -0.724 22.131 1.00 77.00 91 LEU A N 1
ATOM 742 C CA . LEU A 1 91 ? -17.547 -2.059 22.705 1.00 77.00 91 LEU A CA 1
ATOM 743 C C . LEU A 1 91 ? -18.714 -2.111 23.701 1.00 77.00 91 LEU A C 1
ATOM 745 O O . LEU A 1 91 ? -19.333 -3.156 23.852 1.00 77.00 91 LEU A O 1
ATOM 749 N N . ILE A 1 92 ? -19.039 -0.999 24.362 1.00 78.06 92 ILE A N 1
ATOM 750 C CA . ILE A 1 92 ? -20.237 -0.892 25.207 1.00 78.06 92 ILE A CA 1
ATOM 751 C C . ILE A 1 92 ? -21.492 -0.763 24.331 1.00 78.06 92 ILE A C 1
ATOM 753 O O . ILE A 1 92 ? -22.514 -1.386 24.606 1.00 78.06 92 ILE A O 1
ATOM 757 N N . ARG A 1 93 ? -21.424 0.009 23.235 1.00 75.12 93 ARG A N 1
ATOM 758 C CA . ARG A 1 93 ? -22.557 0.205 22.307 1.00 75.12 93 ARG A CA 1
ATOM 759 C C . ARG A 1 93 ? -22.770 -0.942 21.312 1.00 75.12 93 ARG A C 1
ATOM 761 O O . ARG A 1 93 ? -23.824 -1.007 20.678 1.00 75.12 93 ARG A O 1
ATOM 768 N N . THR A 1 94 ? -21.788 -1.822 21.114 1.00 77.25 94 THR A N 1
ATOM 769 C CA . THR A 1 94 ? -21.847 -2.925 20.140 1.00 77.25 94 THR A CA 1
ATOM 770 C C . THR A 1 94 ? -21.271 -4.218 20.712 1.00 77.25 94 THR A C 1
ATOM 772 O O . THR A 1 94 ? -20.403 -4.205 21.566 1.00 77.25 94 THR A O 1
ATOM 775 N N . THR A 1 95 ? -21.698 -5.379 20.214 1.00 81.38 95 THR A N 1
ATOM 776 C CA . THR A 1 95 ? -21.113 -6.667 20.630 1.00 81.38 95 THR A CA 1
ATOM 777 C C . THR A 1 95 ? -19.691 -6.855 20.083 1.00 81.38 95 THR A C 1
ATOM 779 O O . THR A 1 95 ? -19.468 -6.580 18.901 1.00 81.38 95 THR A O 1
ATOM 782 N N . LYS A 1 96 ? -18.785 -7.470 20.863 1.00 81.25 96 LYS A N 1
ATOM 783 C CA . LYS A 1 96 ? -17.392 -7.806 20.471 1.00 81.25 96 LYS A CA 1
ATOM 784 C C . LYS A 1 96 ? -17.267 -8.416 19.0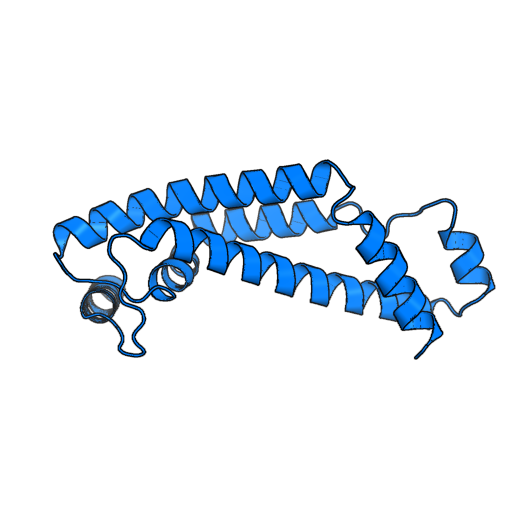61 1.00 81.25 96 LYS A C 1
ATOM 786 O O . LYS A 1 96 ? -16.410 -8.004 18.286 1.00 81.25 96 LYS A O 1
ATOM 791 N N . LYS A 1 97 ? -18.174 -9.333 18.688 1.00 82.19 97 LYS A N 1
ATOM 792 C CA . LYS A 1 97 ? -18.209 -9.973 17.354 1.00 82.19 97 LYS A CA 1
ATOM 793 C C . LYS A 1 97 ? -18.407 -8.972 16.206 1.00 82.19 97 LYS A C 1
ATOM 795 O O . LYS A 1 97 ? -17.741 -9.063 15.183 1.00 82.19 97 LYS A O 1
ATOM 800 N N . LYS A 1 98 ? -19.306 -7.996 16.377 1.00 82.88 98 LYS A N 1
ATOM 801 C CA . LYS A 1 98 ? -19.596 -6.965 15.362 1.00 82.88 98 LYS A CA 1
ATOM 802 C C . LYS A 1 98 ? -18.450 -5.965 15.219 1.00 82.88 98 LYS A C 1
ATOM 804 O O . LYS A 1 98 ? -18.215 -5.486 14.113 1.00 82.88 98 LYS A O 1
ATOM 809 N N . TRP A 1 99 ? -17.758 -5.665 16.318 1.00 83.75 99 TRP A N 1
ATOM 810 C CA . TRP A 1 99 ? -16.569 -4.817 16.302 1.00 83.75 99 TRP A CA 1
ATOM 811 C C . TRP A 1 99 ? -15.409 -5.502 15.568 1.00 83.75 99 TRP A C 1
ATOM 813 O O . TRP A 1 99 ? -14.838 -4.900 14.662 1.00 83.75 99 TRP A O 1
ATOM 823 N N . LEU A 1 100 ? -15.147 -6.784 15.858 1.00 83.81 100 LEU A N 1
ATOM 824 C CA . LEU A 1 100 ? -14.147 -7.581 15.135 1.00 83.81 100 LEU A CA 1
ATOM 825 C C . LEU A 1 100 ? -14.452 -7.667 13.637 1.00 83.81 100 LEU A C 1
ATOM 827 O O . LEU A 1 100 ? -13.564 -7.438 12.824 1.00 83.81 100 LEU A O 1
ATOM 831 N N . LEU A 1 101 ? -15.712 -7.911 13.260 1.00 85.62 101 LEU A N 1
ATOM 832 C CA . LEU A 1 101 ? -16.121 -7.917 11.852 1.00 85.62 101 LEU A CA 1
ATOM 833 C C . LEU A 1 101 ? -15.813 -6.575 11.160 1.00 85.62 101 LEU A C 1
ATOM 835 O O . LEU A 1 101 ? -15.385 -6.557 10.012 1.00 85.62 101 LEU A O 1
ATOM 839 N N . GLY A 1 102 ? -15.992 -5.452 11.864 1.00 84.38 102 GLY A N 1
ATOM 840 C CA . GLY A 1 102 ? -15.627 -4.128 11.355 1.00 84.38 102 GLY A CA 1
ATOM 841 C C . GLY A 1 102 ? -14.124 -3.962 11.131 1.00 84.38 102 GLY A C 1
ATOM 842 O O . GLY A 1 102 ? -13.728 -3.377 10.128 1.00 84.38 102 GLY A O 1
ATOM 843 N N . GLN A 1 103 ? -13.291 -4.513 12.018 1.00 85.50 103 GLN A N 1
ATOM 844 C CA . GLN A 1 103 ? -11.833 -4.506 11.851 1.00 85.50 103 GLN A CA 1
ATOM 845 C C . GLN A 1 103 ? -11.395 -5.350 10.647 1.00 85.50 103 GLN A C 1
ATOM 847 O O . GLN A 1 103 ? -10.569 -4.896 9.863 1.00 85.50 103 GLN A O 1
ATOM 852 N N . PHE A 1 104 ? -11.996 -6.526 10.438 1.00 87.81 104 PHE A N 1
ATOM 853 C CA . PHE A 1 104 ? -11.721 -7.350 9.254 1.00 87.81 104 PHE A CA 1
ATOM 854 C C . PHE A 1 104 ? -12.053 -6.621 7.951 1.00 87.81 104 PHE A C 1
ATOM 856 O O . PHE A 1 104 ? -11.212 -6.553 7.061 1.00 87.81 104 PHE A O 1
ATOM 863 N N . VAL A 1 105 ? -13.242 -6.016 7.860 1.00 88.44 105 VAL A N 1
ATOM 864 C CA . VAL A 1 105 ? -13.644 -5.236 6.676 1.00 88.44 105 VAL A CA 1
ATOM 865 C C . VAL A 1 105 ? -12.690 -4.063 6.436 1.00 88.44 105 VAL A C 1
ATOM 867 O O . VAL A 1 105 ? -12.338 -3.780 5.293 1.00 88.44 105 VAL A O 1
ATOM 870 N N . TYR A 1 106 ? -12.247 -3.397 7.504 1.00 87.69 106 TYR A N 1
ATOM 871 C CA . TYR A 1 106 ? -11.265 -2.322 7.411 1.00 87.69 106 TYR A CA 1
ATOM 872 C C . TYR A 1 106 ? -9.919 -2.817 6.858 1.00 87.69 106 TYR A C 1
ATOM 874 O O . TYR A 1 106 ? -9.404 -2.209 5.925 1.00 87.69 106 TYR A O 1
ATOM 882 N N . ILE A 1 107 ? -9.386 -3.934 7.369 1.00 89.31 107 ILE A N 1
ATOM 883 C CA . ILE A 1 107 ? -8.134 -4.536 6.879 1.00 89.31 107 ILE A CA 1
ATOM 884 C C . ILE A 1 107 ? -8.249 -4.863 5.390 1.00 89.31 107 ILE A C 1
ATOM 886 O O . ILE A 1 107 ? -7.398 -4.437 4.616 1.00 89.31 107 ILE A O 1
ATOM 890 N N . THR A 1 108 ? -9.326 -5.534 4.970 1.00 90.69 108 THR A N 1
ATOM 891 C CA . THR A 1 108 ? -9.555 -5.869 3.557 1.00 90.69 108 THR A CA 1
ATOM 892 C C . THR A 1 108 ? -9.560 -4.624 2.672 1.00 90.69 108 THR A C 1
ATOM 894 O O . THR A 1 108 ? -8.911 -4.608 1.630 1.00 90.69 108 THR A O 1
ATOM 897 N N . PHE A 1 109 ? -10.252 -3.563 3.090 1.00 90.19 109 PHE A N 1
ATOM 898 C CA . PHE A 1 109 ? -10.318 -2.327 2.313 1.00 90.19 109 PHE A CA 1
ATOM 899 C C . PHE A 1 109 ? -8.958 -1.620 2.225 1.00 90.19 109 PHE A C 1
ATOM 901 O O . PHE A 1 109 ? -8.586 -1.133 1.161 1.00 90.19 109 PHE A O 1
ATOM 908 N N . VAL A 1 110 ? -8.190 -1.607 3.318 1.00 89.94 110 VAL A N 1
ATOM 909 C CA . VAL A 1 110 ? -6.834 -1.044 3.342 1.00 89.94 110 VAL A CA 1
ATOM 910 C C . VAL A 1 110 ? -5.880 -1.845 2.455 1.00 89.94 110 VAL A C 1
ATOM 912 O O . VAL A 1 110 ? -5.098 -1.239 1.731 1.00 89.94 110 VAL A O 1
ATOM 915 N N . THR A 1 111 ? -5.963 -3.179 2.449 1.00 91.25 111 THR A N 1
ATOM 916 C CA . THR A 1 111 ? -5.161 -4.016 1.543 1.00 91.25 111 THR A CA 1
ATOM 917 C C . THR A 1 111 ? -5.480 -3.719 0.082 1.00 91.25 111 THR A C 1
ATOM 919 O O . THR A 1 111 ? -4.558 -3.520 -0.698 1.00 91.25 111 THR A O 1
ATOM 922 N N . ILE A 1 112 ? -6.765 -3.633 -0.284 1.00 92.06 112 ILE A N 1
ATOM 923 C CA . ILE A 1 112 ? -7.178 -3.288 -1.655 1.00 92.06 112 ILE A CA 1
ATOM 924 C C . ILE A 1 112 ? -6.616 -1.919 -2.045 1.00 92.06 112 ILE A C 1
ATOM 926 O O . ILE A 1 112 ? -6.031 -1.774 -3.113 1.00 92.06 112 ILE A O 1
ATOM 930 N N . LEU A 1 113 ? -6.754 -0.929 -1.163 1.00 91.12 113 LEU A N 1
ATOM 931 C CA . LEU A 1 113 ? -6.253 0.418 -1.398 1.00 91.12 113 LEU A CA 1
ATOM 932 C C . LEU A 1 113 ? -4.727 0.442 -1.585 1.00 91.12 113 LEU A C 1
ATOM 934 O O . LEU A 1 113 ? -4.252 1.093 -2.508 1.00 91.12 113 LEU A O 1
ATOM 938 N N . TYR A 1 114 ? -3.978 -0.287 -0.752 1.00 90.56 114 TYR A N 1
ATOM 939 C CA . TYR A 1 114 ? -2.526 -0.451 -0.880 1.00 90.56 114 TYR A CA 1
ATOM 940 C C . TYR A 1 114 ? -2.155 -1.065 -2.235 1.00 90.56 114 TYR A C 1
ATOM 942 O O . TYR A 1 114 ? -1.359 -0.503 -2.974 1.00 90.56 114 TYR A O 1
ATOM 950 N N . THR A 1 115 ? -2.811 -2.157 -2.640 1.00 89.44 115 THR A N 1
ATOM 951 C CA . THR A 1 115 ? -2.574 -2.766 -3.958 1.00 89.44 115 THR A CA 1
ATOM 952 C C . THR A 1 115 ? -2.905 -1.813 -5.112 1.00 89.44 115 THR A C 1
ATOM 954 O O . THR A 1 115 ? -2.185 -1.783 -6.109 1.00 89.44 115 THR A O 1
ATOM 957 N N . CYS A 1 116 ? -3.962 -1.005 -4.988 1.00 90.62 116 CYS A N 1
ATOM 958 C CA . CYS A 1 116 ? -4.282 0.026 -5.972 1.00 90.62 116 CYS A CA 1
ATOM 959 C C . CYS A 1 116 ? -3.209 1.121 -6.038 1.00 90.62 116 CYS A C 1
ATOM 961 O O . CYS A 1 116 ? -2.870 1.547 -7.139 1.00 90.62 116 CYS A O 1
ATOM 963 N N . PHE A 1 117 ? -2.656 1.564 -4.905 1.00 89.00 117 PHE A N 1
ATOM 964 C CA . PHE A 1 117 ? -1.547 2.524 -4.890 1.00 89.00 117 PHE A CA 1
ATOM 965 C C . PHE A 1 117 ? -0.296 1.954 -5.557 1.00 89.00 117 PHE A C 1
ATOM 967 O O . PHE A 1 117 ? 0.280 2.624 -6.413 1.00 89.00 117 PHE A O 1
ATOM 974 N N . MET A 1 118 ? 0.051 0.699 -5.272 1.00 88.06 118 MET A N 1
ATOM 975 C CA . MET A 1 118 ? 1.154 -0.001 -5.928 1.00 88.06 118 MET A CA 1
ATOM 976 C C . MET A 1 118 ? 0.985 -0.023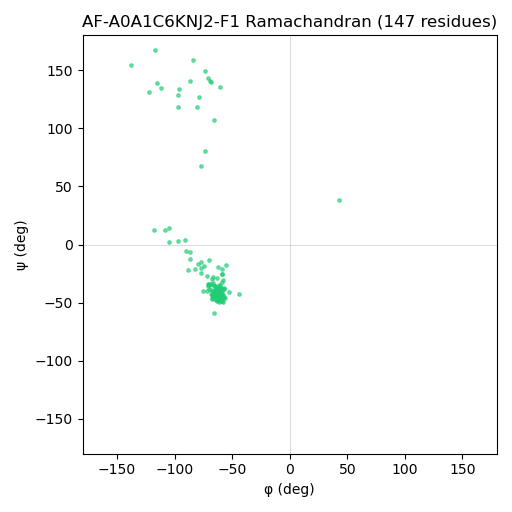 -7.454 1.00 88.06 118 MET A C 1
ATOM 978 O O . MET A 1 118 ? 1.920 0.282 -8.199 1.00 88.06 118 MET A O 1
ATOM 982 N N . LEU A 1 119 ? -0.224 -0.340 -7.934 1.00 87.44 119 LEU A N 1
ATOM 983 C CA . LEU A 1 119 ? -0.554 -0.324 -9.361 1.00 87.44 119 LEU A CA 1
ATOM 984 C C . LEU A 1 119 ? -0.447 1.088 -9.950 1.00 87.44 119 LEU A C 1
ATOM 986 O O . LEU A 1 119 ? 0.119 1.265 -11.025 1.00 87.44 119 LEU A O 1
ATOM 990 N N . LEU A 1 120 ? -0.958 2.104 -9.251 1.00 87.31 120 LEU A N 1
ATOM 991 C CA . LEU A 1 120 ? -0.888 3.492 -9.707 1.00 87.31 120 LEU A CA 1
ATOM 992 C C . LEU A 1 120 ? 0.559 3.980 -9.808 1.00 87.31 120 LEU A C 1
ATOM 994 O O . LEU A 1 120 ? 0.922 4.571 -10.819 1.00 87.31 120 LEU A O 1
ATOM 998 N N . PHE A 1 121 ? 1.399 3.717 -8.805 1.00 86.62 121 PHE A N 1
ATOM 999 C CA . PHE A 1 121 ? 2.798 4.144 -8.824 1.00 86.62 121 PHE A CA 1
ATOM 1000 C C . PHE A 1 121 ? 3.588 3.459 -9.934 1.00 86.62 121 PHE A C 1
ATOM 1002 O O . PHE A 1 121 ? 4.278 4.135 -10.691 1.00 86.62 121 PHE A O 1
ATOM 1009 N N . THR A 1 122 ? 3.451 2.142 -10.081 1.00 82.19 122 THR A N 1
ATOM 1010 C CA . THR A 1 122 ? 4.118 1.396 -11.160 1.00 82.19 122 THR A CA 1
ATOM 1011 C C . THR A 1 122 ? 3.637 1.837 -12.544 1.00 82.19 122 THR A C 1
ATOM 1013 O O . THR A 1 122 ? 4.457 2.049 -13.434 1.00 82.19 122 THR A O 1
ATOM 1016 N N . SER A 1 123 ? 2.334 2.081 -12.716 1.00 78.56 123 SER A N 1
ATOM 1017 C CA . SER A 1 123 ? 1.789 2.604 -13.970 1.00 78.56 123 SER A CA 1
ATOM 1018 C C . SER A 1 123 ? 2.306 4.007 -14.286 1.00 78.56 123 SER A C 1
ATOM 1020 O O . SER A 1 123 ? 2.732 4.228 -15.414 1.00 78.56 123 SER A O 1
ATOM 1022 N N . VAL A 1 124 ? 2.290 4.937 -13.320 1.00 82.44 124 VAL A N 1
ATOM 1023 C CA . VAL A 1 124 ? 2.755 6.327 -13.501 1.00 82.44 124 VAL A CA 1
ATOM 1024 C C . VAL A 1 124 ? 4.234 6.369 -13.878 1.00 82.44 124 VAL A C 1
ATOM 1026 O O . VAL A 1 124 ? 4.622 7.126 -14.765 1.00 82.44 124 VAL A O 1
ATOM 1029 N N . LEU A 1 125 ? 5.056 5.534 -13.241 1.00 78.44 125 LEU A N 1
ATOM 1030 C CA . LEU A 1 125 ? 6.488 5.461 -13.525 1.00 78.44 125 LEU A CA 1
ATOM 1031 C C . LEU A 1 125 ? 6.780 4.920 -14.932 1.00 78.44 125 LEU A C 1
ATOM 1033 O O . LEU A 1 125 ? 7.722 5.383 -15.569 1.00 78.44 125 LEU A O 1
ATOM 1037 N N . CYS A 1 126 ? 5.947 4.011 -15.444 1.00 71.25 126 CYS A N 1
ATOM 1038 C CA . CYS A 1 126 ? 6.091 3.442 -16.786 1.00 71.25 126 CYS A CA 1
ATOM 1039 C C . CYS A 1 126 ? 5.327 4.202 -17.886 1.00 71.25 126 CYS A C 1
ATOM 1041 O O . CYS A 1 126 ? 5.354 3.772 -19.035 1.00 71.25 126 CYS A O 1
ATOM 1043 N N . MET A 1 127 ? 4.661 5.331 -17.592 1.00 68.50 127 MET A N 1
ATOM 1044 C CA . MET A 1 127 ? 3.819 6.046 -18.572 1.00 68.50 127 MET A CA 1
ATOM 1045 C C . MET A 1 127 ? 4.558 6.505 -19.835 1.00 68.50 127 MET A C 1
ATOM 1047 O O . MET A 1 127 ? 3.914 6.692 -20.862 1.00 68.50 127 MET A O 1
ATOM 1051 N N . LYS A 1 128 ? 5.878 6.723 -19.772 1.00 64.31 128 LYS A N 1
ATOM 1052 C CA . LYS A 1 128 ? 6.654 7.192 -20.930 1.00 64.31 128 LYS A CA 1
ATOM 1053 C C . LYS A 1 128 ? 6.767 6.149 -22.044 1.00 64.31 128 LYS A C 1
ATOM 1055 O O . LYS A 1 128 ? 6.720 6.531 -23.207 1.00 64.31 128 LYS A O 1
ATOM 1060 N N . ASP A 1 129 ? 6.830 4.871 -21.679 1.00 60.56 129 ASP A N 1
ATOM 1061 C CA . ASP A 1 129 ? 7.114 3.761 -22.601 1.00 60.56 129 ASP A CA 1
ATOM 1062 C C . ASP A 1 129 ? 5.942 2.769 -22.695 1.00 60.56 129 ASP A C 1
ATOM 1064 O O . ASP A 1 129 ? 6.074 1.658 -23.217 1.00 60.56 129 ASP A O 1
ATOM 1068 N N . SER A 1 130 ? 4.776 3.161 -22.163 1.00 59.69 130 SER A N 1
ATOM 1069 C CA . SER A 1 130 ? 3.621 2.283 -22.022 1.00 59.69 130 SER A CA 1
ATOM 1070 C C . SER A 1 130 ? 2.449 2.667 -22.916 1.00 59.69 130 SER A C 1
ATOM 1072 O O . SER A 1 130 ? 2.043 3.827 -22.986 1.00 59.69 130 SER A O 1
ATOM 1074 N N . TYR A 1 131 ? 1.865 1.661 -23.573 1.00 65.12 131 TYR A N 1
ATOM 1075 C CA . TYR A 1 131 ? 0.639 1.812 -24.350 1.00 65.12 131 TYR A CA 1
ATOM 1076 C C . TYR A 1 131 ? -0.589 1.410 -23.509 1.00 65.12 131 TYR A C 1
ATOM 1078 O O . TYR A 1 131 ? -0.582 0.345 -22.879 1.00 65.12 131 TYR A O 1
ATOM 1086 N N . PRO A 1 132 ? -1.677 2.207 -23.513 1.00 58.53 132 PRO A N 1
ATOM 1087 C CA . PRO A 1 132 ? -2.950 1.837 -22.900 1.00 58.53 132 PRO A CA 1
ATOM 1088 C C . PRO A 1 132 ? -3.697 0.836 -23.800 1.00 58.53 132 PRO A C 1
ATOM 1090 O O . PRO A 1 132 ? -4.718 1.153 -24.404 1.00 58.53 132 PRO A O 1
ATOM 1093 N N . GLY A 1 133 ? -3.159 -0.376 -23.927 1.00 62.28 133 GLY A N 1
ATOM 1094 C CA . GLY A 1 133 ? -3.752 -1.481 -24.680 1.00 62.28 133 GLY A CA 1
ATOM 1095 C C . GLY A 1 133 ? -4.101 -2.667 -23.790 1.00 62.28 133 GLY A C 1
ATOM 1096 O O . GLY A 1 133 ? -3.67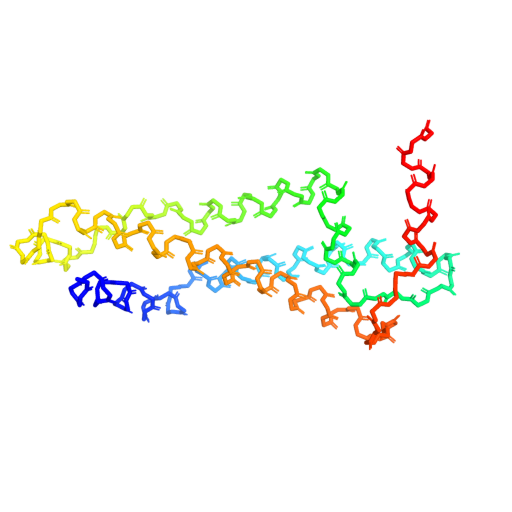3 -2.748 -22.644 1.00 62.28 133 GLY A O 1
ATOM 1097 N N . ASN A 1 134 ? -4.880 -3.599 -24.340 1.00 64.12 134 ASN A N 1
ATOM 1098 C CA . ASN A 1 134 ? -5.220 -4.879 -23.703 1.00 64.12 134 ASN A CA 1
ATOM 1099 C C . ASN A 1 134 ? -4.446 -6.063 -24.320 1.00 64.12 134 ASN A C 1
ATOM 1101 O O . ASN A 1 134 ? -4.836 -7.218 -24.153 1.00 64.12 134 ASN A O 1
ATOM 1105 N N . LEU A 1 135 ? -3.404 -5.773 -25.107 1.00 67.50 135 LEU A N 1
ATOM 1106 C CA . LEU A 1 135 ? -2.509 -6.787 -25.652 1.00 67.50 135 LEU A CA 1
ATOM 1107 C C . LEU A 1 135 ? -1.275 -6.894 -24.765 1.00 67.50 135 LEU A C 1
ATOM 1109 O O . LEU A 1 135 ? -0.610 -5.895 -24.503 1.00 67.50 135 LEU A O 1
ATOM 1113 N N . TRP A 1 136 ? -0.979 -8.130 -24.368 1.00 64.88 136 TRP A N 1
ATOM 1114 C CA . TRP A 1 136 ? 0.282 -8.482 -23.732 1.00 64.88 136 TRP A CA 1
ATOM 1115 C C . TRP A 1 136 ? 1.448 -8.179 -24.674 1.00 64.88 136 TRP A C 1
ATOM 1117 O O . TRP A 1 136 ? 1.385 -8.507 -25.860 1.00 64.88 136 TRP A O 1
ATOM 1127 N N . SER A 1 137 ? 2.498 -7.567 -24.138 1.00 64.50 137 SER A N 1
ATOM 1128 C CA . SER A 1 137 ? 3.710 -7.229 -24.870 1.00 64.50 137 SER A CA 1
ATOM 1129 C C . SER A 1 137 ? 4.562 -8.467 -25.148 1.00 64.50 137 SER A C 1
ATOM 1131 O O . SER A 1 137 ? 4.621 -9.411 -24.350 1.00 64.50 137 SER A O 1
ATOM 1133 N N . ASP A 1 138 ? 5.297 -8.443 -26.260 1.00 65.25 138 ASP A N 1
ATOM 1134 C CA . ASP A 1 138 ? 6.245 -9.494 -26.644 1.00 65.25 138 ASP A CA 1
ATOM 1135 C C . ASP A 1 138 ? 7.339 -9.706 -25.576 1.00 65.25 138 ASP A C 1
ATOM 1137 O O . ASP A 1 138 ? 7.849 -10.819 -25.400 1.00 65.25 138 ASP A O 1
ATOM 1141 N N . THR A 1 139 ? 7.639 -8.680 -24.768 1.00 63.59 139 THR A N 1
ATOM 1142 C CA . THR A 1 139 ? 8.562 -8.770 -23.625 1.00 63.59 139 THR A CA 1
ATOM 1143 C C . THR A 1 139 ? 8.074 -9.764 -22.564 1.00 63.59 139 THR A C 1
ATOM 1145 O O . THR A 1 139 ? 8.877 -10.477 -21.955 1.00 63.59 139 THR A O 1
ATOM 1148 N N . ALA A 1 140 ? 6.758 -9.870 -22.347 1.00 60.97 140 ALA A N 1
ATOM 1149 C CA . ALA A 1 140 ? 6.181 -10.811 -21.389 1.00 60.97 140 ALA A CA 1
ATOM 1150 C C . ALA A 1 140 ? 6.295 -12.267 -21.871 1.00 60.97 140 ALA A C 1
ATOM 1152 O O . ALA A 1 140 ? 6.544 -13.171 -21.064 1.00 60.97 140 ALA A O 1
ATOM 1153 N N . ALA A 1 141 ? 6.172 -12.496 -23.183 1.00 61.91 141 ALA A N 1
ATOM 1154 C CA . ALA A 1 141 ? 6.382 -13.809 -23.790 1.00 61.91 141 ALA A CA 1
ATOM 1155 C C . ALA A 1 141 ? 7.847 -14.265 -23.649 1.00 61.91 141 ALA A C 1
ATOM 1157 O O . ALA A 1 141 ? 8.108 -15.402 -23.245 1.00 61.91 141 ALA A O 1
ATOM 1158 N N . LEU A 1 142 ? 8.801 -13.355 -23.870 1.00 62.12 142 LEU A N 1
ATOM 1159 C CA . LEU A 1 142 ? 10.238 -13.609 -23.720 1.00 62.12 142 LEU A CA 1
ATOM 1160 C C . LEU A 1 142 ? 10.651 -13.878 -22.263 1.00 62.12 142 LEU A C 1
ATOM 1162 O O . LEU A 1 142 ? 11.368 -14.844 -21.990 1.00 62.12 142 LEU A O 1
ATOM 1166 N N . LEU A 1 143 ? 10.155 -13.085 -21.305 1.00 62.19 143 LEU A N 1
ATOM 1167 C CA . LEU A 1 143 ? 10.409 -13.291 -19.871 1.00 62.19 143 LEU A CA 1
ATOM 1168 C C . LEU A 1 143 ? 9.892 -14.646 -19.376 1.00 62.19 143 LEU A C 1
ATOM 1170 O O . LEU A 1 143 ? 10.523 -15.279 -18.526 1.00 62.19 143 LEU A O 1
ATOM 1174 N N . ARG A 1 144 ? 8.764 -15.125 -19.916 1.00 57.66 144 ARG A N 1
ATOM 1175 C CA . ARG A 1 144 ? 8.256 -16.468 -19.619 1.00 57.66 144 ARG A CA 1
ATOM 1176 C C . ARG A 1 144 ? 9.222 -17.544 -20.111 1.00 57.66 144 ARG A C 1
ATOM 1178 O O . ARG A 1 144 ? 9.474 -18.491 -19.378 1.00 57.66 144 ARG A O 1
ATOM 1185 N N . GLN A 1 145 ? 9.781 -17.396 -21.308 1.00 57.38 145 GLN A N 1
ATOM 1186 C CA . GLN A 1 145 ? 10.661 -18.397 -21.914 1.00 57.38 145 GLN A CA 1
ATOM 1187 C C . GLN A 1 145 ? 12.027 -18.507 -21.211 1.00 57.38 145 GLN A C 1
ATOM 1189 O O . GLN A 1 145 ? 12.544 -19.612 -21.066 1.00 57.38 145 GLN A O 1
ATOM 1194 N N . TYR A 1 146 ? 12.581 -17.396 -20.713 1.00 55.09 146 TYR A N 1
ATOM 1195 C CA . TYR A 1 146 ? 13.832 -17.396 -19.939 1.00 55.09 146 TYR A CA 1
ATOM 1196 C C . TYR A 1 146 ? 13.673 -17.865 -18.486 1.00 55.09 146 TYR A C 1
ATOM 1198 O O . TYR A 1 146 ? 14.634 -18.340 -17.897 1.00 55.09 146 TYR A O 1
ATOM 1206 N N . ARG A 1 147 ? 12.475 -17.760 -17.897 1.00 49.06 147 ARG A N 1
ATOM 1207 C CA . ARG A 1 147 ? 12.210 -18.170 -16.505 1.00 49.06 147 ARG A CA 1
ATOM 1208 C C . ARG A 1 147 ? 12.136 -19.694 -16.304 1.00 49.06 147 ARG A C 1
ATOM 1210 O O . ARG A 1 147 ? 12.237 -20.147 -15.168 1.00 49.06 147 ARG A O 1
ATOM 1217 N N . PHE A 1 148 ? 11.936 -20.470 -17.372 1.00 47.00 148 PHE A N 1
ATOM 1218 C CA . PHE A 1 148 ? 11.833 -21.940 -17.334 1.00 47.00 148 PHE A CA 1
ATOM 1219 C C . PHE A 1 148 ? 13.050 -22.668 -17.935 1.00 47.00 148 PHE A C 1
ATOM 1221 O O . PHE A 1 148 ? 12.978 -23.874 -18.175 1.00 47.00 148 PHE A O 1
ATOM 1228 N N . LYS A 1 149 ? 14.149 -21.953 -18.184 1.00 40.47 149 LYS A N 1
ATOM 1229 C CA . LYS A 1 149 ? 15.470 -22.535 -18.448 1.00 40.47 149 LYS A CA 1
ATOM 1230 C C . LYS A 1 149 ? 16.320 -22.446 -17.190 1.00 40.47 149 LYS A C 1
ATOM 1232 O O . LYS A 1 149 ? 17.089 -23.402 -16.967 1.00 40.47 149 LYS A O 1
#

pLDDT: mean 77.85, std 10.98, range [40.47, 93.0]